Protein AF-X1UA90-F1 (afdb_monomer_lite)

InterPro domains:
  IPR007408 Protein of unknown function DUF460 [PTHR40707] (8-172)

Structure (mmCIF, N/CA/C/O backbone):
data_AF-X1UA90-F1
#
_entry.id   AF-X1UA90-F1
#
loop_
_atom_site.group_PDB
_atom_site.id
_atom_site.type_symbol
_atom_site.label_atom_id
_atom_site.label_alt_id
_atom_site.label_comp_id
_atom_site.label_asym_id
_atom_site.label_entity_id
_atom_site.label_seq_id
_atom_site.pdbx_PDB_ins_code
_atom_site.Cartn_x
_atom_site.Cartn_y
_atom_site.Cartn_z
_atom_site.occupancy
_atom_site.B_iso_or_equiv
_atom_site.auth_seq_id
_atom_site.auth_comp_id
_atom_site.auth_asym_id
_atom_site.auth_atom_id
_atom_site.pdbx_PDB_model_num
ATOM 1 N N . MET A 1 1 ? -6.584 -9.762 -10.936 1.00 50.59 1 MET A N 1
ATOM 2 C CA . MET A 1 1 ? -6.826 -10.855 -9.966 1.00 50.59 1 MET A CA 1
ATOM 3 C C . MET A 1 1 ? -7.556 -10.277 -8.760 1.00 50.59 1 MET A C 1
ATOM 5 O O . MET A 1 1 ? -7.240 -9.158 -8.390 1.00 50.59 1 MET A O 1
ATOM 9 N N . ILE A 1 2 ? -8.547 -10.970 -8.196 1.00 56.12 2 ILE A N 1
ATOM 10 C CA . ILE A 1 2 ? -9.290 -10.507 -7.007 1.00 56.12 2 ILE A CA 1
ATOM 11 C C . ILE A 1 2 ? -8.421 -10.743 -5.760 1.00 56.12 2 ILE A C 1
ATOM 13 O O . ILE A 1 2 ? -7.853 -11.826 -5.617 1.00 56.12 2 ILE A O 1
ATOM 17 N N . LEU A 1 3 ? -8.306 -9.759 -4.861 1.00 72.75 3 LEU A N 1
ATOM 18 C CA . LEU A 1 3 ? -7.589 -9.935 -3.593 1.00 72.75 3 LEU A CA 1
ATOM 19 C C . LEU A 1 3 ? -8.366 -10.859 -2.653 1.00 72.75 3 LEU A C 1
ATOM 21 O O . LEU A 1 3 ? -9.557 -10.667 -2.401 1.00 72.75 3 LEU A O 1
ATOM 25 N N . ILE A 1 4 ? -7.668 -11.820 -2.055 1.00 72.25 4 ILE A N 1
ATOM 26 C CA . ILE A 1 4 ? -8.218 -12.622 -0.962 1.00 72.25 4 ILE A CA 1
ATOM 27 C C . ILE A 1 4 ? -7.889 -11.904 0.346 1.00 72.25 4 ILE A C 1
ATOM 29 O O . ILE A 1 4 ? -6.761 -11.958 0.832 1.00 72.25 4 ILE A O 1
ATOM 33 N N . VAL A 1 5 ? -8.886 -11.223 0.904 1.00 72.56 5 VAL A N 1
ATOM 34 C CA . VAL A 1 5 ? -8.794 -10.533 2.198 1.00 72.56 5 VAL A CA 1
ATOM 35 C C . VAL A 1 5 ? -9.588 -11.326 3.227 1.00 72.56 5 VAL A C 1
ATOM 37 O O . VAL A 1 5 ? -10.769 -11.600 3.003 1.00 72.56 5 VAL A O 1
ATOM 40 N N . LYS A 1 6 ? -8.942 -11.715 4.334 1.00 76.56 6 LYS A N 1
ATOM 41 C CA . LYS A 1 6 ? -9.620 -12.356 5.472 1.00 76.56 6 LYS A CA 1
ATOM 42 C C . LYS A 1 6 ? -10.372 -11.298 6.282 1.00 76.56 6 LYS A C 1
ATOM 44 O O . LYS A 1 6 ? -9.892 -10.172 6.391 1.00 76.56 6 LYS A O 1
ATOM 49 N N . GLU A 1 7 ? -11.493 -11.662 6.8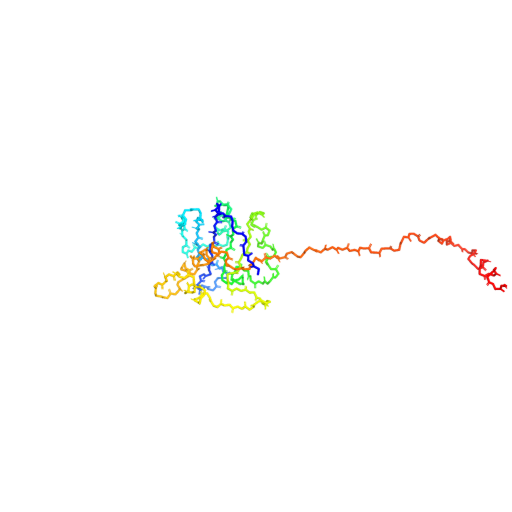93 1.00 68.25 7 GLU A N 1
ATOM 50 C CA . GLU A 1 7 ? -12.307 -10.731 7.695 1.00 68.25 7 GLU A CA 1
ATOM 51 C C . GLU A 1 7 ? -11.548 -10.162 8.907 1.00 68.25 7 GLU A C 1
ATOM 53 O O . GLU A 1 7 ? -11.744 -9.008 9.266 1.00 68.25 7 GLU A O 1
ATOM 58 N N . GLU A 1 8 ? -10.600 -10.915 9.474 1.00 74.62 8 GLU A N 1
ATOM 59 C CA . GLU A 1 8 ? -9.742 -10.478 10.588 1.00 74.62 8 GLU A CA 1
ATOM 60 C C . GLU A 1 8 ? -8.363 -9.975 10.125 1.00 74.62 8 GLU A C 1
ATOM 62 O O . GLU A 1 8 ? -7.326 -10.323 10.691 1.00 74.62 8 GLU A O 1
ATOM 67 N N . SER A 1 9 ? -8.325 -9.187 9.049 1.00 89.00 9 SER A N 1
ATOM 68 C CA . SER A 1 9 ? -7.068 -8.653 8.510 1.00 89.00 9 SER A CA 1
ATOM 69 C C . SER A 1 9 ? -6.809 -7.227 8.980 1.00 89.00 9 SER A C 1
ATOM 71 O O . SER A 1 9 ? -7.690 -6.372 8.936 1.00 89.00 9 SER A O 1
ATOM 73 N N . ILE A 1 10 ? -5.555 -6.941 9.321 1.00 97.00 10 ILE A N 1
ATOM 74 C CA . ILE A 1 10 ? -5.054 -5.567 9.403 1.00 97.00 10 ILE A CA 1
ATOM 75 C C . ILE A 1 10 ? -4.459 -5.195 8.046 1.00 97.00 10 ILE A C 1
ATOM 77 O O . ILE A 1 10 ? -3.659 -5.948 7.485 1.00 97.00 10 ILE A O 1
ATOM 81 N N . ILE A 1 11 ? -4.850 -4.040 7.519 1.00 97.38 11 ILE A N 1
ATOM 82 C CA . ILE A 1 11 ? -4.379 -3.506 6.242 1.00 97.38 11 ILE A CA 1
ATOM 83 C C . ILE A 1 11 ? -3.686 -2.178 6.503 1.00 97.38 11 ILE A C 1
ATOM 85 O O . ILE A 1 11 ? -4.208 -1.319 7.210 1.00 97.38 11 ILE A O 1
ATOM 89 N N . ILE A 1 12 ? -2.517 -1.994 5.903 1.00 97.88 12 ILE A N 1
ATOM 90 C CA . ILE A 1 12 ? -1.822 -0.714 5.908 1.00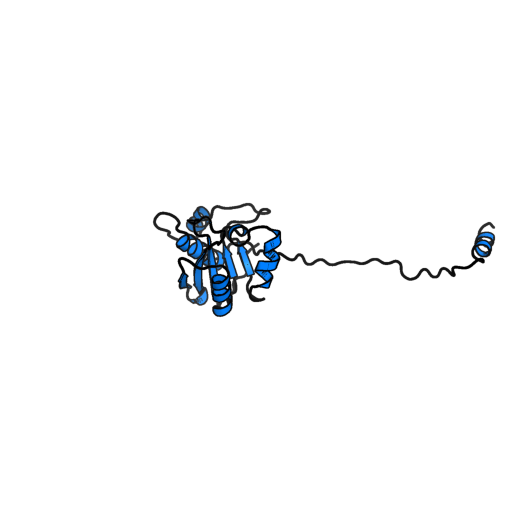 97.88 12 ILE A CA 1
ATOM 91 C C . ILE A 1 12 ? -1.933 -0.090 4.534 1.00 97.88 12 ILE A C 1
ATOM 93 O O . ILE A 1 12 ? -1.575 -0.721 3.551 1.00 97.88 12 ILE A O 1
ATOM 97 N N . GLY A 1 13 ? -2.385 1.154 4.475 1.00 97.44 13 GLY A N 1
ATOM 98 C CA . GLY A 1 13 ? -2.286 1.989 3.289 1.00 97.44 13 GLY A CA 1
ATOM 99 C C . GLY A 1 13 ? -1.127 2.968 3.414 1.00 97.44 13 GLY A C 1
ATOM 100 O O . GLY A 1 13 ? -0.869 3.488 4.505 1.00 97.44 13 GLY A O 1
ATOM 101 N N . VAL A 1 14 ? -0.427 3.210 2.311 1.00 97.12 14 VAL A N 1
ATOM 102 C CA . VAL A 1 14 ? 0.747 4.083 2.264 1.00 97.12 14 VAL A CA 1
ATOM 103 C C . VAL A 1 14 ? 0.761 4.927 0.992 1.00 97.12 14 VAL A C 1
ATOM 105 O O . VAL A 1 14 ? 0.381 4.442 -0.072 1.00 97.12 14 VAL A O 1
ATOM 108 N N . ASP A 1 15 ? 1.212 6.172 1.133 1.00 95.50 15 ASP A N 1
ATOM 109 C CA . ASP A 1 15 ? 1.432 7.132 0.045 1.00 95.50 15 ASP A CA 1
ATOM 110 C C . ASP A 1 15 ? 2.694 7.968 0.324 1.00 95.50 15 ASP A C 1
ATOM 112 O O . ASP A 1 15 ? 3.043 8.181 1.497 1.00 95.50 15 ASP A O 1
ATOM 116 N N . ILE A 1 16 ? 3.408 8.433 -0.706 1.00 91.31 16 ILE A N 1
ATOM 117 C CA . ILE A 1 16 ? 4.608 9.259 -0.511 1.00 91.31 16 ILE A CA 1
ATOM 118 C C . ILE A 1 16 ? 4.251 10.715 -0.209 1.00 91.31 16 ILE A C 1
ATOM 120 O O . ILE A 1 16 ? 3.342 11.322 -0.767 1.00 91.31 16 ILE A O 1
ATOM 124 N N . LEU A 1 17 ? 5.020 11.335 0.680 1.00 88.75 17 LEU A N 1
ATOM 125 C CA . LEU A 1 17 ? 4.937 12.771 0.879 1.00 88.75 17 LEU A CA 1
ATOM 126 C C . LEU A 1 17 ? 5.665 13.519 -0.247 1.00 88.75 17 LEU A C 1
ATOM 128 O O . LEU A 1 17 ? 6.780 13.131 -0.612 1.00 88.75 17 LEU A O 1
ATOM 132 N N . PRO A 1 18 ? 5.112 14.654 -0.720 1.00 77.75 18 PRO A N 1
ATOM 133 C CA . PRO A 1 18 ? 5.814 15.557 -1.622 1.00 77.75 18 PRO A CA 1
ATOM 134 C C . PRO A 1 18 ? 7.192 15.915 -1.057 1.00 77.75 18 PRO A C 1
ATOM 136 O O . PRO A 1 18 ? 7.317 16.316 0.104 1.00 77.75 18 PRO A O 1
ATOM 139 N N . GLN A 1 19 ? 8.239 15.758 -1.867 1.00 70.62 19 GLN A N 1
ATOM 140 C CA . GLN A 1 19 ? 9.605 16.043 -1.440 1.00 70.62 19 GLN A CA 1
ATOM 141 C C . GLN A 1 19 ? 9.772 17.548 -1.194 1.00 70.62 19 GLN A C 1
ATOM 143 O O . GLN A 1 19 ? 9.657 18.353 -2.111 1.00 70.62 19 GLN A O 1
ATOM 148 N N . THR A 1 20 ? 10.061 17.934 0.049 1.00 54.56 20 THR A N 1
ATOM 149 C CA . THR A 1 20 ? 10.340 19.331 0.431 1.00 54.56 20 THR A CA 1
ATOM 150 C C . THR A 1 20 ? 11.825 19.603 0.680 1.00 54.56 20 THR A C 1
ATOM 152 O O . THR A 1 20 ? 12.188 20.704 1.081 1.00 54.56 20 THR A O 1
ATOM 155 N N . SER A 1 21 ? 12.712 18.624 0.460 1.00 52.03 21 SER A N 1
ATOM 156 C CA . SER A 1 21 ? 14.143 18.747 0.759 1.00 52.03 21 SER A CA 1
ATOM 157 C C . SER A 1 21 ? 15.015 18.049 -0.292 1.00 52.03 21 SER A C 1
ATOM 159 O O . SER A 1 21 ? 14.662 16.953 -0.721 1.00 52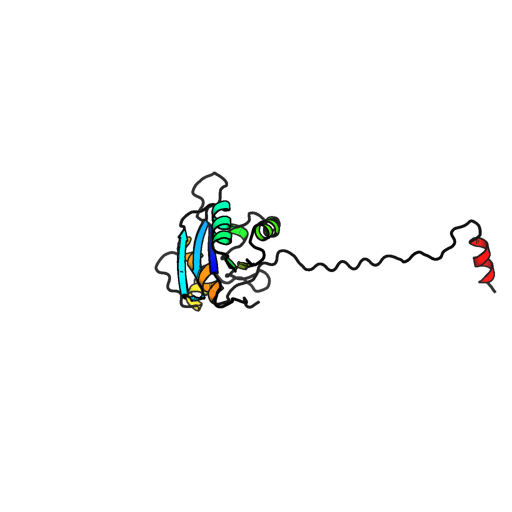.03 21 SER A O 1
ATOM 161 N N . PRO A 1 22 ? 16.192 18.610 -0.642 1.00 48.53 22 PRO A N 1
ATOM 162 C CA . PRO A 1 22 ? 17.173 17.977 -1.534 1.00 48.53 22 PRO A CA 1
ATOM 163 C C . PRO A 1 22 ? 17.794 16.684 -0.970 1.00 48.53 22 PRO A C 1
ATOM 165 O O . PRO A 1 22 ? 18.522 15.982 -1.672 1.00 48.53 22 PRO A O 1
ATOM 168 N N . SER A 1 23 ? 17.531 16.339 0.297 1.00 54.44 23 SER A N 1
ATOM 169 C CA . SER A 1 23 ? 17.956 15.057 0.859 1.00 54.44 23 SER A CA 1
ATOM 170 C C . SER A 1 23 ? 17.084 13.934 0.279 1.00 54.44 23 SER A C 1
ATOM 172 O O . SER A 1 23 ? 15.870 13.953 0.461 1.00 54.44 23 SER A O 1
ATOM 174 N N . ARG A 1 24 ? 17.704 12.927 -0.349 1.00 63.53 24 ARG A N 1
ATOM 175 C CA . ARG A 1 24 ? 17.116 11.702 -0.952 1.00 63.53 24 ARG A CA 1
ATOM 176 C C . ARG A 1 24 ? 16.236 10.818 -0.031 1.00 63.53 24 ARG A C 1
ATOM 178 O O . ARG A 1 24 ? 16.053 9.636 -0.307 1.00 63.53 24 ARG A O 1
ATOM 185 N N . LYS A 1 25 ? 15.748 11.313 1.108 1.00 73.00 25 LYS A N 1
ATOM 186 C CA . LYS A 1 25 ? 14.960 10.532 2.070 1.00 73.00 25 LYS A CA 1
ATOM 187 C C . LYS A 1 25 ? 13.466 10.694 1.799 1.00 73.00 25 LYS A C 1
ATOM 189 O O . LYS A 1 25 ? 12.895 11.742 2.093 1.00 73.00 25 LYS A O 1
ATOM 194 N N . ASN A 1 26 ? 12.845 9.621 1.315 1.00 84.38 26 ASN A N 1
ATOM 195 C CA . ASN A 1 26 ? 11.397 9.537 1.149 1.00 84.38 26 ASN A CA 1
ATOM 196 C C . ASN A 1 26 ? 10.715 9.417 2.516 1.00 84.38 26 ASN A C 1
ATOM 198 O O . ASN A 1 26 ? 11.147 8.651 3.386 1.00 84.38 26 ASN A O 1
ATOM 202 N N . TYR A 1 27 ? 9.644 10.184 2.687 1.00 91.69 27 TYR A N 1
ATOM 203 C CA . TYR A 1 27 ? 8.735 10.057 3.815 1.00 91.69 27 TYR A CA 1
ATOM 204 C C . TYR A 1 27 ? 7.359 9.676 3.298 1.00 91.69 27 TYR A C 1
ATOM 206 O O . TYR A 1 27 ? 7.002 10.031 2.181 1.00 91.69 27 TYR A O 1
ATOM 214 N N . PHE A 1 28 ? 6.594 8.992 4.133 1.00 94.50 28 PHE A N 1
ATOM 215 C CA . PHE A 1 28 ? 5.315 8.414 3.771 1.00 94.50 28 PHE A CA 1
ATOM 216 C C . PHE A 1 28 ? 4.230 8.860 4.741 1.00 94.50 28 PHE A C 1
ATOM 218 O O . PHE A 1 28 ? 4.492 9.021 5.940 1.00 94.50 28 PHE A O 1
ATOM 225 N N . ALA A 1 29 ? 3.020 9.015 4.221 1.00 96.50 29 ALA A N 1
ATOM 226 C CA . ALA A 1 29 ? 1.809 9.010 5.017 1.00 96.50 29 ALA A CA 1
ATOM 227 C C . ALA A 1 29 ? 1.310 7.566 5.144 1.00 96.50 29 ALA A C 1
ATOM 229 O O . ALA A 1 29 ? 1.383 6.791 4.191 1.00 96.50 29 ALA A O 1
ATOM 230 N N . VAL A 1 30 ? 0.845 7.183 6.331 1.00 97.88 30 VAL A N 1
ATOM 231 C CA . VAL A 1 30 ? 0.479 5.797 6.645 1.00 97.88 30 VAL A CA 1
ATOM 232 C C . VAL A 1 30 ? -0.853 5.753 7.370 1.00 97.88 30 VAL A C 1
ATOM 234 O O . VAL A 1 30 ? -1.070 6.496 8.326 1.00 97.88 30 VAL A O 1
ATOM 237 N N . CYS A 1 31 ? -1.718 4.838 6.948 1.00 97.94 31 CYS A N 1
ATOM 238 C CA . CYS A 1 31 ? -2.982 4.517 7.596 1.00 97.94 31 CYS A CA 1
ATOM 239 C C . CYS A 1 31 ? -2.999 3.033 7.959 1.00 97.94 31 CYS A C 1
ATOM 241 O O . CYS A 1 31 ? -2.754 2.192 7.100 1.00 97.94 31 CYS A O 1
ATOM 243 N N . VAL A 1 32 ? -3.321 2.704 9.209 1.00 98.00 32 VAL A N 1
ATOM 244 C CA . VAL A 1 32 ? -3.539 1.327 9.669 1.00 98.00 32 VAL A CA 1
ATOM 245 C C . VAL A 1 32 ? -5.032 1.123 9.861 1.00 98.00 32 VAL A C 1
ATOM 247 O O . VAL A 1 32 ? -5.650 1.812 10.670 1.00 98.00 32 VAL A O 1
ATOM 250 N N . TYR A 1 33 ? -5.606 0.184 9.125 1.00 97.56 33 TYR A N 1
ATOM 251 C CA . TYR A 1 33 ? -7.038 -0.061 9.059 1.00 97.56 33 TYR A CA 1
ATOM 252 C C . TYR A 1 33 ? -7.358 -1.500 9.473 1.00 97.56 33 TYR A C 1
ATOM 254 O O . TYR A 1 33 ? -6.705 -2.449 9.031 1.00 97.56 33 TYR A O 1
ATOM 262 N N . ASP A 1 34 ? -8.357 -1.647 10.336 1.00 96.69 34 ASP A N 1
ATOM 263 C CA . ASP A 1 34 ? -8.872 -2.928 10.806 1.00 96.69 34 ASP A CA 1
ATOM 264 C C . ASP A 1 34 ? -10.131 -3.286 10.018 1.00 96.69 34 ASP A C 1
ATOM 266 O O . ASP A 1 34 ? -11.150 -2.597 10.113 1.00 96.69 34 ASP A O 1
ATOM 270 N N . VAL A 1 35 ? -10.053 -4.372 9.246 1.00 95.06 35 VAL A N 1
ATOM 271 C CA . VAL A 1 35 ? -11.169 -4.854 8.424 1.00 95.06 35 VAL A CA 1
ATOM 272 C C . VAL A 1 35 ? -12.324 -5.351 9.292 1.00 95.06 35 VAL A C 1
ATOM 274 O O . VAL A 1 35 ? -13.478 -5.109 8.950 1.00 95.06 35 VAL A O 1
ATOM 277 N N . LYS A 1 36 ? -12.037 -5.987 10.435 1.00 93.00 36 LYS A N 1
ATOM 278 C CA . LYS A 1 36 ? -13.060 -6.573 11.313 1.00 93.00 36 LYS A CA 1
ATOM 279 C C . LYS A 1 36 ? -13.924 -5.497 11.956 1.00 93.00 36 LYS A C 1
ATOM 281 O O . LYS A 1 36 ? -15.126 -5.674 12.121 1.00 93.00 36 LYS A O 1
ATOM 286 N N . GLN A 1 37 ? -13.291 -4.401 12.359 1.00 93.38 37 GLN A N 1
ATOM 287 C CA . GLN A 1 37 ? -13.956 -3.292 13.042 1.00 93.38 37 GLN A CA 1
ATOM 288 C C . GLN A 1 37 ? -14.398 -2.175 12.086 1.00 93.38 37 GLN A C 1
ATOM 290 O O . GLN A 1 37 ? -14.959 -1.188 12.555 1.00 93.38 37 GLN A O 1
ATOM 295 N N . ASP A 1 38 ? -14.119 -2.317 10.785 1.00 93.00 38 ASP A N 1
ATOM 296 C CA . ASP A 1 38 ? -14.362 -1.314 9.739 1.00 93.00 38 ASP A CA 1
ATOM 297 C C . ASP A 1 38 ? -13.880 0.092 10.144 1.00 93.00 38 ASP A C 1
ATOM 299 O O . ASP A 1 38 ? -14.585 1.093 10.004 1.00 93.00 38 ASP A O 1
ATOM 303 N N . LYS A 1 39 ? -12.674 0.177 10.725 1.00 95.25 39 LYS A N 1
ATOM 304 C CA . LYS A 1 39 ? -12.171 1.438 11.283 1.00 95.25 39 LYS A CA 1
ATOM 305 C C . LYS A 1 39 ? -10.673 1.626 11.121 1.00 95.25 39 LYS A C 1
ATOM 307 O O . LYS A 1 39 ? -9.887 0.681 11.088 1.00 95.25 39 LYS A O 1
ATOM 312 N N . VAL A 1 40 ? -10.268 2.891 11.106 1.00 96.62 40 VAL A N 1
ATOM 313 C CA . VAL A 1 40 ? -8.858 3.273 11.184 1.00 96.62 40 VAL A CA 1
ATOM 314 C C . VAL A 1 40 ? -8.381 3.154 12.632 1.00 96.62 40 VAL A C 1
ATOM 316 O O . VAL A 1 40 ? -8.992 3.710 13.543 1.00 96.62 40 VAL A O 1
ATOM 319 N N . LEU A 1 41 ? -7.291 2.417 12.846 1.00 96.88 41 LEU A N 1
ATOM 320 C CA . LEU A 1 41 ? -6.654 2.250 14.154 1.00 96.88 41 LEU A CA 1
ATOM 321 C C . LEU A 1 41 ? -5.612 3.334 14.426 1.00 96.88 41 LEU A C 1
ATOM 323 O O . LEU A 1 41 ? -5.508 3.825 15.546 1.00 96.88 41 LEU A O 1
ATOM 327 N N . MET A 1 42 ? -4.801 3.664 13.418 1.00 97.00 42 MET A N 1
ATOM 328 C CA . MET A 1 42 ? -3.687 4.602 13.546 1.00 97.00 42 MET A CA 1
ATOM 329 C C . MET A 1 42 ? -3.434 5.335 12.233 1.00 97.00 42 MET A C 1
ATOM 331 O O . MET A 1 42 ? -3.565 4.766 11.150 1.00 97.00 42 MET A O 1
ATOM 335 N N . GLU A 1 43 ? -2.985 6.580 12.350 1.00 97.62 43 GLU A N 1
ATOM 336 C CA . GLU A 1 43 ? -2.633 7.442 11.228 1.00 97.62 43 GLU A CA 1
ATOM 337 C C . GLU A 1 43 ? -1.303 8.131 11.511 1.00 97.62 43 GLU A C 1
ATOM 339 O O . GLU A 1 43 ? -1.062 8.626 12.612 1.00 97.62 43 GLU A O 1
ATOM 344 N N . PHE A 1 44 ? -0.438 8.188 10.505 1.00 97.06 44 PHE A N 1
ATOM 345 C CA . PHE A 1 44 ? 0.838 8.875 10.598 1.00 97.06 44 PHE A CA 1
ATOM 346 C C . PHE A 1 44 ? 1.016 9.773 9.384 1.00 97.06 44 PHE A C 1
ATOM 348 O O . PHE A 1 44 ? 1.072 9.299 8.254 1.00 97.06 44 PHE A O 1
ATOM 355 N N . ASN A 1 45 ? 1.157 11.077 9.620 1.00 94.25 45 ASN A N 1
ATOM 356 C CA . ASN A 1 45 ? 1.358 12.041 8.539 1.00 94.25 45 ASN A CA 1
ATOM 357 C C . ASN A 1 45 ? 2.730 11.919 7.878 1.00 94.25 45 ASN A C 1
ATOM 359 O O . ASN A 1 45 ? 2.856 12.237 6.705 1.00 94.25 45 ASN A O 1
ATOM 363 N N . ARG A 1 46 ? 3.764 11.518 8.629 1.00 94.69 46 ARG A N 1
ATOM 364 C CA . ARG A 1 46 ? 5.151 11.513 8.155 1.00 94.69 46 ARG A CA 1
ATOM 365 C C . ARG A 1 46 ? 5.969 10.439 8.853 1.00 94.69 46 ARG A C 1
ATOM 367 O O . ARG A 1 46 ? 6.340 10.597 10.014 1.00 94.69 46 ARG A O 1
ATOM 374 N N . VAL A 1 47 ? 6.317 9.382 8.130 1.00 94.62 47 VAL A N 1
ATOM 375 C CA . VAL A 1 47 ? 7.225 8.329 8.605 1.00 94.62 47 VAL A CA 1
ATOM 376 C C . VAL A 1 47 ? 8.272 7.993 7.556 1.00 94.62 47 VAL A C 1
ATOM 378 O O . VAL A 1 47 ? 8.048 8.158 6.366 1.00 94.62 47 VAL A O 1
ATOM 381 N N . ASN A 1 48 ? 9.441 7.533 7.992 1.00 92.94 48 ASN A N 1
ATOM 382 C CA . ASN A 1 48 ? 10.448 6.988 7.083 1.00 92.94 48 ASN A CA 1
ATOM 383 C C . ASN A 1 48 ? 10.181 5.494 6.808 1.00 92.94 48 ASN A C 1
ATOM 385 O O . ASN A 1 48 ? 9.360 4.864 7.480 1.00 92.94 48 ASN A O 1
ATOM 389 N N . ILE A 1 49 ? 10.924 4.908 5.866 1.00 90.94 49 ILE A N 1
ATOM 390 C CA . ILE A 1 49 ? 10.782 3.490 5.495 1.00 90.94 49 ILE A CA 1
ATOM 391 C C . ILE A 1 49 ? 10.989 2.524 6.675 1.00 90.94 49 ILE A C 1
ATOM 393 O O . ILE A 1 49 ? 10.288 1.524 6.787 1.00 90.94 49 ILE A O 1
ATOM 397 N N . HIS A 1 50 ? 11.912 2.820 7.597 1.00 93.00 50 HIS A N 1
ATOM 398 C CA . HIS A 1 50 ? 12.165 1.961 8.760 1.00 93.00 50 HIS A CA 1
ATOM 399 C C . HIS A 1 50 ? 10.969 1.935 9.712 1.00 93.00 50 HIS A C 1
ATOM 401 O O . HIS A 1 50 ? 10.578 0.873 10.192 1.00 93.00 50 HIS A O 1
ATOM 407 N N . LYS A 1 51 ? 10.365 3.099 9.964 1.00 95.31 51 LYS A N 1
ATOM 408 C CA . LYS A 1 51 ? 9.182 3.216 10.811 1.00 95.31 51 LYS A CA 1
ATOM 409 C C . LYS A 1 51 ? 7.955 2.611 10.136 1.00 95.31 51 LYS A C 1
ATOM 411 O O . LYS A 1 51 ? 7.195 1.956 10.838 1.00 95.31 51 LYS A O 1
ATOM 416 N N . LEU A 1 52 ? 7.798 2.764 8.816 1.00 95.69 52 LEU A N 1
ATOM 417 C CA . LEU A 1 52 ? 6.757 2.074 8.045 1.00 95.69 52 LEU A CA 1
ATOM 418 C C . LEU A 1 52 ? 6.840 0.560 8.266 1.00 95.69 52 LEU A C 1
ATOM 420 O O . LEU A 1 52 ? 5.874 -0.035 8.724 1.00 95.69 52 LEU A O 1
ATOM 424 N N . LEU A 1 53 ? 8.011 -0.041 8.040 1.00 95.12 53 LEU A N 1
ATOM 425 C CA . LEU A 1 53 ? 8.211 -1.479 8.245 1.00 95.12 53 LEU A CA 1
ATOM 426 C C . LEU A 1 53 ? 7.970 -1.899 9.699 1.00 95.12 53 LEU A C 1
ATOM 428 O O . LEU A 1 53 ? 7.350 -2.927 9.944 1.00 95.12 53 LEU A O 1
ATOM 432 N N . GLY A 1 54 ? 8.392 -1.081 10.666 1.00 96.44 54 GLY A N 1
ATOM 433 C CA . GLY A 1 54 ? 8.088 -1.312 12.077 1.00 96.44 54 GLY A CA 1
ATOM 434 C C . GLY A 1 54 ? 6.583 -1.320 12.367 1.00 96.44 54 GLY A C 1
ATOM 435 O O . GLY A 1 54 ? 6.110 -2.208 13.064 1.00 96.44 54 GLY A O 1
ATOM 436 N N . ILE A 1 55 ? 5.816 -0.379 11.803 1.00 96.75 55 ILE A N 1
ATOM 437 C CA . ILE A 1 55 ? 4.350 -0.347 11.937 1.00 96.75 55 ILE A CA 1
ATOM 438 C C . ILE A 1 55 ? 3.736 -1.597 11.297 1.00 96.75 55 ILE A C 1
ATOM 440 O O . ILE A 1 55 ? 2.885 -2.236 11.917 1.00 96.75 55 ILE A O 1
ATOM 444 N N . THR A 1 56 ? 4.195 -1.982 10.105 1.00 95.94 56 THR A N 1
ATOM 445 C CA . THR A 1 56 ? 3.754 -3.197 9.406 1.00 95.94 56 THR A CA 1
ATOM 446 C C . THR A 1 56 ? 3.960 -4.452 10.239 1.00 95.94 56 THR A C 1
ATOM 448 O O . THR A 1 56 ? 3.030 -5.243 10.402 1.00 95.94 56 THR A O 1
ATOM 451 N N . THR A 1 57 ? 5.138 -4.598 10.843 1.00 95.31 57 THR A N 1
ATOM 452 C CA . THR A 1 57 ? 5.460 -5.745 11.692 1.00 95.31 57 THR A CA 1
ATOM 453 C C . THR A 1 57 ? 4.677 -5.727 13.004 1.00 95.31 57 THR A C 1
ATOM 455 O O . THR A 1 57 ? 4.050 -6.725 13.355 1.00 95.31 57 THR A O 1
ATOM 458 N N . SER A 1 58 ? 4.660 -4.599 13.722 1.00 95.50 58 SER A N 1
ATOM 459 C CA . SER A 1 58 ? 3.995 -4.491 15.029 1.00 95.50 58 SER A CA 1
ATOM 460 C C . SER A 1 58 ? 2.483 -4.674 14.944 1.00 95.50 58 SER A C 1
ATOM 462 O O . SER A 1 58 ? 1.881 -5.239 15.852 1.00 95.50 58 SER A O 1
ATOM 464 N N . SER A 1 59 ? 1.868 -4.218 13.852 1.00 94.31 59 SER A N 1
ATOM 465 C CA . SER A 1 59 ? 0.436 -4.403 13.606 1.00 94.31 59 SER A CA 1
ATOM 466 C C . SER A 1 59 ? 0.097 -5.757 12.977 1.00 94.31 59 SER A C 1
ATOM 468 O O . SER A 1 59 ? -1.078 -6.043 12.789 1.00 94.31 59 SER A O 1
ATOM 470 N N . LYS A 1 60 ? 1.090 -6.600 12.650 1.00 94.00 60 LYS A N 1
ATOM 471 C CA . LYS A 1 60 ? 0.896 -7.876 11.935 1.00 94.00 60 LYS A CA 1
ATOM 472 C C . LYS A 1 60 ? 0.015 -7.713 10.689 1.00 94.00 60 LYS A C 1
ATOM 474 O O . LYS A 1 60 ? -0.905 -8.500 10.447 1.00 94.00 60 LYS A O 1
ATOM 479 N N . ALA A 1 61 ? 0.269 -6.658 9.917 1.00 95.06 61 ALA A N 1
ATOM 480 C CA . ALA A 1 61 ? -0.550 -6.340 8.758 1.00 95.06 61 ALA A CA 1
ATOM 481 C C . ALA A 1 61 ? -0.501 -7.473 7.725 1.00 95.06 61 ALA A C 1
ATOM 483 O O . ALA A 1 61 ? 0.562 -7.994 7.396 1.00 95.06 61 ALA A O 1
ATOM 484 N N . HIS A 1 62 ? -1.657 -7.843 7.191 1.00 95.19 62 HIS A N 1
ATOM 485 C CA . HIS A 1 62 ? -1.770 -8.844 6.135 1.00 95.19 62 HIS A CA 1
ATOM 486 C C . HIS A 1 62 ? -1.507 -8.237 4.763 1.00 95.19 62 HIS A C 1
ATOM 488 O O . HIS A 1 62 ? -0.986 -8.919 3.889 1.00 95.19 62 HIS A O 1
ATOM 494 N N . LEU A 1 63 ? -1.844 -6.960 4.575 1.00 95.75 63 LEU A N 1
ATOM 495 C CA . LEU A 1 63 ? -1.640 -6.249 3.318 1.00 95.75 63 LEU A CA 1
ATOM 496 C C . LEU A 1 63 ? -0.934 -4.917 3.571 1.00 95.75 63 LEU A C 1
ATOM 498 O O . LEU A 1 63 ? -1.286 -4.191 4.503 1.00 95.75 63 LEU A O 1
ATOM 502 N N . LEU A 1 64 ? 0.017 -4.589 2.701 1.00 96.69 64 LEU A N 1
ATOM 503 C CA . LEU A 1 64 ? 0.579 -3.254 2.536 1.00 96.69 64 LEU A CA 1
ATOM 504 C C . LEU A 1 64 ? 0.134 -2.729 1.166 1.00 96.69 64 LEU A C 1
ATOM 506 O O . LEU A 1 64 ? 0.578 -3.232 0.139 1.00 96.69 64 LEU A O 1
ATOM 510 N N . ALA A 1 65 ? -0.778 -1.764 1.158 1.00 96.88 65 ALA A N 1
ATOM 511 C CA . ALA A 1 65 ? -1.465 -1.249 -0.016 1.00 96.88 65 ALA A CA 1
ATOM 512 C C . ALA A 1 65 ? -0.960 0.145 -0.401 1.00 96.88 65 ALA A C 1
ATOM 514 O O . ALA A 1 65 ? -0.877 1.042 0.435 1.00 96.88 65 ALA A O 1
ATOM 515 N N . THR A 1 66 ? -0.687 0.336 -1.685 1.00 96.06 66 THR A N 1
ATOM 516 C CA . THR A 1 66 ? -0.271 1.611 -2.280 1.00 96.06 66 THR A CA 1
ATOM 517 C C . THR A 1 66 ? -0.981 1.812 -3.615 1.00 96.06 66 THR A C 1
ATOM 519 O O . THR A 1 66 ? -1.479 0.860 -4.220 1.00 96.06 66 THR A O 1
ATOM 522 N N . ASP A 1 67 ? -1.068 3.047 -4.082 1.00 94.38 67 ASP A N 1
ATOM 523 C CA . ASP A 1 67 ? -1.538 3.385 -5.419 1.00 94.38 67 ASP A CA 1
ATOM 524 C C . ASP A 1 67 ? -0.425 3.292 -6.467 1.00 94.38 67 ASP A C 1
ATOM 526 O O . ASP A 1 67 ? -0.723 2.999 -7.625 1.00 94.38 67 ASP A O 1
ATOM 530 N N . ASN A 1 68 ? 0.838 3.452 -6.067 1.00 92.12 68 ASN A N 1
ATOM 531 C CA . ASN A 1 68 ? 1.994 3.331 -6.942 1.00 92.12 68 ASN A CA 1
ATOM 532 C C . ASN A 1 68 ? 3.191 2.681 -6.231 1.00 92.12 68 ASN A C 1
ATOM 534 O O . ASN A 1 68 ? 3.856 3.274 -5.383 1.00 92.12 68 ASN A O 1
ATOM 538 N N . ILE A 1 69 ? 3.543 1.463 -6.651 1.00 90.81 69 ILE A N 1
ATOM 539 C CA . ILE A 1 69 ? 4.674 0.726 -6.075 1.00 90.81 69 ILE A CA 1
ATOM 540 C C . ILE A 1 69 ? 6.015 1.462 -6.200 1.00 90.81 69 ILE A C 1
ATOM 542 O O . ILE A 1 69 ? 6.863 1.358 -5.312 1.00 90.81 69 ILE A O 1
ATOM 546 N N . TYR A 1 70 ? 6.205 2.241 -7.265 1.00 87.75 70 TYR A N 1
ATOM 547 C CA . TYR A 1 70 ? 7.454 2.962 -7.527 1.00 87.75 70 TYR A CA 1
ATOM 548 C C . TYR A 1 70 ? 7.668 4.168 -6.607 1.00 87.75 70 TYR A C 1
ATOM 550 O O . TYR A 1 70 ? 8.691 4.844 -6.680 1.00 87.75 70 TYR A O 1
ATOM 558 N N . GLU A 1 71 ? 6.726 4.438 -5.709 1.00 85.75 71 GLU A N 1
ATOM 559 C CA . GLU A 1 71 ? 6.922 5.398 -4.630 1.00 85.75 71 GLU A CA 1
ATOM 560 C C . GLU A 1 71 ? 7.583 4.765 -3.401 1.00 85.75 71 GLU A C 1
ATOM 562 O O . GLU A 1 71 ? 8.337 5.421 -2.674 1.00 85.75 71 GLU A O 1
ATOM 567 N N . LEU A 1 72 ? 7.354 3.465 -3.195 1.00 85.88 72 LEU A N 1
ATOM 568 C CA . LEU A 1 72 ? 7.979 2.681 -2.129 1.00 85.88 72 LEU A CA 1
ATOM 569 C C . LEU A 1 72 ? 9.378 2.195 -2.507 1.00 85.88 72 LEU A C 1
ATOM 571 O O . LEU A 1 72 ? 10.227 2.027 -1.628 1.00 85.88 72 LEU A O 1
ATOM 575 N N . VAL A 1 73 ? 9.620 1.966 -3.797 1.00 86.25 73 VAL A N 1
ATOM 576 C CA . VAL A 1 73 ? 10.902 1.492 -4.325 1.00 86.25 73 VAL A CA 1
ATOM 577 C C . VAL A 1 73 ? 11.428 2.415 -5.414 1.00 86.25 73 VAL A C 1
ATOM 579 O O . VAL A 1 73 ? 10.681 2.864 -6.270 1.00 86.25 73 VAL A O 1
ATOM 582 N N . LEU A 1 74 ? 12.739 2.665 -5.428 1.00 79.31 74 LEU A N 1
ATOM 583 C CA . LEU A 1 74 ? 13.350 3.550 -6.429 1.00 79.31 74 LEU A CA 1
ATOM 584 C C . LEU A 1 74 ? 13.524 2.871 -7.795 1.00 79.31 74 LEU A C 1
ATOM 586 O O . LEU A 1 74 ? 13.685 3.548 -8.807 1.00 79.31 74 LEU A O 1
ATOM 590 N N . SER A 1 75 ? 13.537 1.538 -7.828 1.00 83.75 75 SER A N 1
ATOM 591 C CA . SER A 1 75 ? 13.680 0.747 -9.049 1.00 83.75 75 SER A CA 1
ATOM 592 C C . SER A 1 75 ? 12.901 -0.569 -8.949 1.00 83.75 75 SER A C 1
ATOM 594 O O . SER A 1 75 ? 12.744 -1.101 -7.846 1.00 83.75 75 SER A O 1
ATOM 596 N N . PRO A 1 76 ? 12.471 -1.162 -10.080 1.00 84.56 76 PRO A N 1
ATOM 597 C CA . PRO A 1 76 ? 11.802 -2.468 -10.082 1.00 84.56 76 PRO A CA 1
ATOM 598 C C . PRO A 1 76 ? 12.625 -3.568 -9.392 1.00 84.56 76 PRO A C 1
ATOM 600 O O . PRO A 1 76 ? 12.086 -4.404 -8.674 1.00 84.56 76 PRO A O 1
ATOM 603 N N . SER A 1 77 ? 13.954 -3.517 -9.528 1.00 86.56 77 SER A N 1
ATOM 604 C CA . SER A 1 77 ? 14.887 -4.454 -8.888 1.00 86.56 77 SER A CA 1
ATOM 605 C C . SER A 1 77 ? 14.896 -4.397 -7.356 1.00 86.56 77 SER A C 1
ATOM 607 O O . SER A 1 77 ? 15.414 -5.314 -6.727 1.00 86.56 77 SER A O 1
ATOM 609 N N . GLN A 1 78 ? 14.333 -3.352 -6.739 1.00 89.00 78 GLN A N 1
ATOM 610 C CA . GLN A 1 78 ? 14.226 -3.222 -5.282 1.00 89.00 78 GLN A CA 1
ATOM 611 C C . GLN A 1 78 ? 12.950 -3.852 -4.708 1.00 89.00 78 GLN A C 1
ATOM 613 O O . GLN A 1 78 ? 12.876 -4.044 -3.494 1.00 89.00 78 GLN A O 1
ATOM 618 N N . ILE A 1 79 ? 11.968 -4.211 -5.546 1.00 90.19 79 ILE A N 1
ATOM 619 C CA . ILE A 1 79 ? 10.712 -4.832 -5.095 1.00 90.19 79 ILE A CA 1
ATOM 620 C C . ILE A 1 79 ? 10.974 -6.137 -4.322 1.00 90.19 79 ILE A C 1
ATOM 622 O O . ILE A 1 79 ? 10.474 -6.240 -3.199 1.00 90.19 79 ILE A O 1
ATOM 626 N N . PRO A 1 80 ? 11.806 -7.088 -4.809 1.00 90.06 80 PRO A N 1
ATOM 627 C CA . PRO A 1 80 ? 12.104 -8.304 -4.050 1.00 90.06 80 PRO A CA 1
ATOM 628 C C . PRO A 1 80 ? 12.693 -8.003 -2.664 1.00 90.06 80 PRO A C 1
ATOM 630 O O . PRO A 1 80 ? 12.289 -8.606 -1.674 1.00 90.06 80 PRO A O 1
ATOM 633 N N . PHE A 1 81 ? 13.597 -7.021 -2.566 1.00 89.38 81 PHE A N 1
ATOM 634 C CA . PHE A 1 81 ? 14.223 -6.620 -1.301 1.00 89.38 81 PHE A CA 1
ATOM 635 C C . PHE A 1 81 ? 13.250 -5.951 -0.326 1.00 89.38 81 PHE A C 1
ATOM 637 O O . PHE A 1 81 ? 13.419 -6.061 0.886 1.00 89.38 81 PHE A O 1
ATOM 644 N N . LEU A 1 82 ? 12.247 -5.225 -0.824 1.00 89.88 82 LEU A N 1
ATOM 645 C CA . LEU A 1 82 ? 11.185 -4.701 0.029 1.00 89.88 82 LEU A CA 1
ATOM 646 C C . LEU A 1 82 ? 10.339 -5.853 0.577 1.00 89.88 82 LEU A C 1
ATOM 648 O O . LEU A 1 82 ? 10.112 -5.911 1.784 1.00 89.88 82 LEU A O 1
ATOM 652 N N . CYS A 1 83 ? 9.930 -6.786 -0.284 1.00 90.12 83 CYS A N 1
ATOM 653 C CA . CYS A 1 83 ? 9.111 -7.931 0.102 1.00 90.12 83 CYS A CA 1
ATOM 654 C C . CYS A 1 83 ? 9.801 -8.836 1.134 1.00 90.12 83 CYS A C 1
ATOM 656 O O . CYS A 1 83 ? 9.147 -9.256 2.083 1.00 90.12 83 CYS A O 1
ATOM 658 N N . THR A 1 84 ? 11.115 -9.068 1.037 1.00 89.94 84 THR A N 1
ATOM 659 C CA . THR A 1 84 ? 11.858 -9.874 2.031 1.00 89.94 84 THR A CA 1
ATOM 660 C C . THR A 1 84 ? 11.974 -9.219 3.409 1.00 89.94 84 THR A C 1
ATOM 662 O O . THR A 1 84 ? 12.288 -9.898 4.384 1.00 89.94 84 THR A O 1
ATOM 665 N N . ARG A 1 85 ? 11.723 -7.909 3.521 1.00 91.56 85 ARG A N 1
ATOM 666 C CA . ARG A 1 85 ? 11.723 -7.173 4.798 1.00 91.56 85 ARG A CA 1
ATOM 667 C C . ARG A 1 85 ? 10.354 -7.134 5.475 1.00 91.56 85 ARG A C 1
ATOM 669 O O . ARG A 1 85 ? 10.264 -6.663 6.609 1.00 91.56 85 ARG A O 1
ATOM 676 N N . LEU A 1 86 ? 9.301 -7.554 4.778 1.00 91.88 86 LEU A N 1
ATOM 677 C CA . LEU A 1 86 ? 7.957 -7.669 5.332 1.00 91.88 86 LEU A CA 1
ATOM 678 C C . LEU A 1 86 ? 7.812 -8.987 6.104 1.00 91.88 86 LEU A C 1
ATOM 680 O O . LEU A 1 86 ? 8.638 -9.892 5.986 1.00 91.88 86 LEU A O 1
ATOM 684 N N . LEU A 1 87 ? 6.752 -9.109 6.908 1.00 88.94 87 LEU A N 1
ATOM 685 C CA . LEU A 1 87 ? 6.405 -10.410 7.478 1.00 88.94 87 LEU A CA 1
ATOM 686 C C . LEU A 1 87 ? 6.058 -11.383 6.336 1.00 88.94 87 LEU A C 1
ATOM 688 O O . LEU A 1 87 ? 5.426 -10.954 5.371 1.00 88.94 87 LEU A O 1
ATOM 692 N N . PRO A 1 88 ? 6.340 -12.694 6.468 1.00 86.81 88 PRO A N 1
ATOM 693 C CA . PRO A 1 88 ? 5.994 -13.685 5.441 1.00 86.81 88 PRO A CA 1
ATOM 694 C C . PRO A 1 88 ? 4.506 -13.709 5.062 1.00 86.81 88 PRO A C 1
ATOM 696 O O . PRO A 1 88 ? 4.140 -14.107 3.962 1.00 86.81 88 PRO A O 1
ATOM 699 N N . VAL A 1 89 ? 3.638 -13.288 5.986 1.00 88.06 89 VAL A N 1
ATOM 700 C CA . VAL A 1 89 ? 2.185 -13.208 5.781 1.00 88.06 89 VAL A CA 1
ATOM 701 C C . VAL A 1 89 ? 1.734 -11.910 5.108 1.00 88.06 89 VAL A C 1
ATOM 703 O O . VAL A 1 89 ? 0.610 -11.852 4.611 1.00 88.06 89 VAL A O 1
ATOM 706 N N . THR A 1 90 ? 2.565 -10.863 5.111 1.00 92.88 90 THR A N 1
ATOM 707 C CA . THR A 1 90 ? 2.208 -9.553 4.564 1.00 92.88 90 THR A CA 1
ATOM 708 C C . THR A 1 90 ? 2.403 -9.549 3.055 1.00 92.88 90 THR A C 1
ATOM 710 O O . THR A 1 90 ? 3.520 -9.691 2.563 1.00 92.88 90 THR A O 1
ATOM 713 N N . LYS A 1 91 ? 1.327 -9.300 2.311 1.00 92.31 91 LYS A N 1
ATOM 714 C CA . LYS A 1 91 ? 1.377 -9.128 0.858 1.00 92.31 91 LYS A CA 1
ATOM 715 C C . LYS A 1 91 ? 1.431 -7.655 0.476 1.00 92.31 91 LYS A C 1
ATOM 717 O O . LYS A 1 91 ? 0.729 -6.826 1.053 1.00 92.31 91 LYS A O 1
ATOM 722 N N . LEU A 1 92 ? 2.244 -7.339 -0.524 1.00 94.00 92 LEU A N 1
ATOM 723 C CA . LEU A 1 92 ? 2.312 -6.008 -1.116 1.00 94.00 92 LEU A CA 1
ATOM 724 C C . LEU A 1 92 ? 1.245 -5.889 -2.209 1.00 94.00 92 LEU A C 1
ATOM 726 O O . LEU A 1 92 ? 1.101 -6.796 -3.027 1.00 94.00 92 LEU A O 1
ATOM 730 N N . VAL A 1 93 ? 0.473 -4.805 -2.202 1.00 95.00 93 VAL A N 1
ATOM 731 C CA . VAL A 1 93 ? -0.707 -4.633 -3.058 1.00 95.00 93 VAL A CA 1
ATOM 732 C C . VAL A 1 93 ? -0.689 -3.267 -3.729 1.00 95.00 93 VAL A C 1
ATOM 734 O O . VAL A 1 93 ? -0.518 -2.248 -3.063 1.00 95.00 93 VAL A O 1
ATOM 737 N N . GLN A 1 94 ? -0.951 -3.243 -5.035 1.00 94.75 94 GLN A N 1
ATOM 738 C CA . GLN A 1 94 ? -1.210 -2.019 -5.786 1.00 94.75 94 GLN A CA 1
ATOM 739 C C . GLN A 1 94 ? -2.698 -1.885 -6.115 1.00 94.75 94 GLN A C 1
ATOM 741 O O . GLN A 1 94 ? -3.256 -2.725 -6.821 1.00 94.75 94 GLN A O 1
ATOM 746 N N . VAL A 1 95 ? -3.356 -0.831 -5.628 1.00 95.19 95 VAL A N 1
ATOM 747 C CA . VAL A 1 95 ? -4.818 -0.677 -5.770 1.00 95.19 95 VAL A CA 1
ATOM 748 C C . VAL A 1 95 ? -5.247 -0.138 -7.135 1.00 95.19 95 VAL A C 1
ATOM 750 O O . VAL A 1 95 ? -6.356 -0.418 -7.579 1.00 95.19 95 VAL A O 1
ATOM 753 N N . THR A 1 96 ? -4.380 0.608 -7.822 1.00 93.88 96 THR A N 1
ATOM 754 C CA . THR A 1 96 ? -4.724 1.324 -9.063 1.00 93.88 96 THR A CA 1
ATOM 755 C C . THR A 1 96 ? -4.729 0.457 -10.309 1.00 93.88 96 THR A C 1
ATOM 757 O O . THR A 1 96 ? -5.276 0.873 -11.323 1.00 93.88 96 THR A O 1
ATOM 760 N N . GLY A 1 97 ? -4.144 -0.737 -10.293 1.00 89.19 97 GLY A N 1
ATOM 761 C CA . GLY A 1 97 ? -4.030 -1.527 -11.513 1.00 89.19 97 GLY A CA 1
ATOM 762 C C . GLY A 1 97 ? -2.725 -2.284 -11.632 1.00 89.19 97 GLY A C 1
ATOM 763 O O . GLY A 1 97 ? -1.949 -2.392 -10.683 1.00 89.19 97 GLY A O 1
ATOM 764 N N . SER A 1 98 ? -2.484 -2.788 -12.836 1.00 86.62 98 SER A N 1
ATOM 765 C CA . SER A 1 98 ? -1.216 -3.397 -13.231 1.00 86.62 98 SER A CA 1
ATOM 766 C C . SER A 1 98 ? -0.965 -3.150 -14.722 1.00 86.62 98 SER A C 1
ATOM 768 O O . SER A 1 98 ? -1.923 -2.914 -15.459 1.00 86.62 98 SER A O 1
ATOM 770 N N . PRO A 1 99 ? 0.285 -3.262 -15.206 1.00 82.69 99 PRO A N 1
ATOM 771 C CA . PRO A 1 99 ? 0.585 -3.120 -16.631 1.00 82.69 99 PRO A CA 1
ATOM 772 C C . PRO A 1 99 ? -0.220 -4.065 -17.538 1.00 82.69 99 PRO A C 1
ATOM 774 O O . PRO A 1 99 ? -0.578 -3.686 -18.646 1.00 82.69 99 PRO A O 1
ATOM 777 N N . ILE A 1 100 ? -0.546 -5.269 -17.053 1.00 83.31 100 ILE A N 1
ATOM 778 C CA . ILE A 1 100 ? -1.285 -6.298 -17.804 1.00 83.31 100 ILE A CA 1
ATOM 779 C C . ILE A 1 100 ? -2.778 -5.956 -17.921 1.00 83.31 100 ILE A C 1
ATOM 781 O O . ILE A 1 100 ? -3.389 -6.189 -18.959 1.00 83.31 100 ILE A O 1
ATOM 785 N N . HIS A 1 101 ? -3.376 -5.411 -16.858 1.00 83.19 101 HIS A N 1
ATOM 786 C CA . HIS A 1 101 ? -4.823 -5.165 -16.779 1.00 83.19 101 HIS A CA 1
ATOM 787 C C . HIS A 1 101 ? -5.218 -3.691 -16.956 1.00 83.19 101 HIS A C 1
ATOM 789 O O . HIS A 1 101 ? -6.403 -3.361 -16.930 1.00 83.19 101 HIS A O 1
ATOM 795 N N . GLY A 1 102 ? -4.235 -2.809 -17.133 1.00 89.19 102 GLY A N 1
ATOM 796 C CA . GLY A 1 102 ? -4.418 -1.367 -17.189 1.00 89.19 102 GLY A CA 1
ATOM 797 C C . GLY A 1 102 ? -4.451 -0.706 -15.810 1.00 89.19 102 GLY A C 1
ATOM 798 O O . GLY A 1 102 ? -4.619 -1.348 -14.768 1.00 89.19 102 GLY A O 1
ATOM 799 N N . PHE A 1 103 ? -4.281 0.616 -15.825 1.00 91.88 103 PHE A N 1
ATOM 800 C CA . PHE A 1 103 ? -4.313 1.468 -14.641 1.00 91.88 103 PHE A CA 1
ATOM 801 C C . PHE A 1 103 ? -5.602 2.288 -14.598 1.00 91.88 103 PHE A C 1
ATOM 803 O O . PHE A 1 103 ? -6.027 2.877 -15.591 1.00 91.88 103 PHE A O 1
ATOM 810 N N . THR A 1 104 ? -6.202 2.354 -13.416 1.00 93.12 104 THR A N 1
ATOM 811 C CA . THR A 1 104 ? -7.346 3.193 -13.079 1.00 93.12 104 THR A CA 1
ATOM 812 C C . THR A 1 104 ? -6.904 4.221 -12.038 1.00 93.12 104 THR A C 1
ATOM 814 O O . THR A 1 104 ? -6.359 3.837 -11.002 1.00 93.12 104 THR A O 1
ATOM 817 N N . PRO A 1 105 ? -7.144 5.526 -12.263 1.00 92.69 105 PRO A N 1
ATOM 818 C CA . PRO A 1 105 ? -6.781 6.558 -11.299 1.00 92.69 105 PRO A CA 1
ATOM 819 C C . PRO A 1 105 ? -7.407 6.311 -9.924 1.00 92.69 105 PRO A C 1
ATOM 821 O O . PRO A 1 105 ? -8.595 5.988 -9.830 1.00 92.69 105 PRO A O 1
ATOM 824 N N . LEU A 1 106 ? -6.637 6.549 -8.857 1.00 93.56 106 LEU A N 1
ATOM 825 C CA . LEU A 1 106 ? -7.092 6.365 -7.476 1.00 93.56 106 LEU A CA 1
ATOM 826 C C . LEU A 1 106 ? -8.386 7.147 -7.188 1.00 93.56 106 LEU A C 1
ATOM 828 O O . LEU A 1 106 ? -9.316 6.617 -6.589 1.00 93.56 106 LEU A O 1
ATOM 832 N N . SER A 1 107 ? -8.497 8.378 -7.698 1.00 92.25 107 SER A N 1
ATOM 833 C CA . SER A 1 107 ? -9.693 9.223 -7.562 1.00 92.25 107 SER A CA 1
ATOM 834 C C . SER A 1 107 ? -10.960 8.596 -8.150 1.00 92.25 107 SER A C 1
ATOM 836 O O . SER A 1 107 ? -12.044 8.749 -7.584 1.00 92.25 107 SER A O 1
ATOM 838 N N . LYS A 1 108 ? -10.838 7.869 -9.268 1.00 92.50 108 LYS A N 1
ATOM 839 C CA . LYS A 1 108 ? -11.952 7.133 -9.868 1.00 92.50 108 LYS A CA 1
ATOM 840 C C . LYS A 1 108 ? -12.327 5.936 -8.995 1.00 92.50 108 LYS A C 1
ATOM 842 O O . LYS A 1 108 ? -13.499 5.790 -8.675 1.00 92.50 108 LYS A O 1
ATOM 847 N N . LEU A 1 109 ? -11.346 5.161 -8.527 1.00 93.81 109 LEU A N 1
ATOM 848 C CA . LEU A 1 109 ? -11.591 4.020 -7.637 1.00 93.81 109 LEU A CA 1
ATOM 849 C C . LEU A 1 109 ? -12.281 4.429 -6.330 1.00 93.81 109 LEU A C 1
ATOM 851 O O . LEU A 1 109 ? -13.230 3.771 -5.918 1.00 93.81 109 LEU A O 1
ATOM 855 N N . ILE A 1 110 ? -11.847 5.530 -5.712 1.00 92.88 110 ILE A N 1
ATOM 856 C CA . ILE A 1 110 ? -12.465 6.113 -4.510 1.00 92.88 110 ILE A CA 1
ATOM 857 C C . ILE A 1 110 ? -13.953 6.391 -4.745 1.00 92.88 110 ILE A C 1
ATOM 859 O O . ILE A 1 110 ? -14.796 5.979 -3.946 1.00 92.88 110 ILE A O 1
ATOM 863 N N . ARG A 1 111 ? -14.270 7.079 -5.850 1.00 91.25 111 ARG A N 1
ATOM 864 C CA . ARG A 1 111 ? -15.643 7.445 -6.210 1.00 91.25 111 ARG A CA 1
ATOM 865 C C . ARG A 1 111 ? -16.498 6.211 -6.478 1.00 91.25 111 ARG A C 1
ATOM 867 O O . ARG A 1 111 ? -17.604 6.125 -5.953 1.00 91.25 111 ARG A O 1
ATOM 874 N N . ASP A 1 112 ? -15.973 5.267 -7.251 1.00 92.25 112 ASP A N 1
ATOM 875 C CA . ASP A 1 112 ? -16.695 4.061 -7.660 1.00 92.25 112 ASP A CA 1
ATOM 876 C C . ASP A 1 112 ? -17.007 3.148 -6.453 1.00 92.25 112 ASP A C 1
ATOM 878 O O . ASP A 1 112 ? -17.992 2.416 -6.474 1.00 92.25 112 ASP A O 1
ATOM 882 N N . HIS A 1 113 ? -16.231 3.247 -5.364 1.00 91.12 113 HIS A N 1
ATOM 883 C CA . HIS A 1 113 ? -16.412 2.462 -4.133 1.00 91.12 113 HIS A CA 1
ATOM 884 C C . HIS A 1 113 ? -17.009 3.256 -2.961 1.00 91.12 113 HIS A C 1
ATOM 886 O O . HIS A 1 113 ? -16.962 2.808 -1.815 1.00 91.12 113 HIS A O 1
ATOM 892 N N . GLY A 1 114 ? -17.591 4.430 -3.233 1.00 87.25 114 GLY A N 1
ATOM 893 C CA . GLY A 1 114 ? -18.403 5.174 -2.267 1.00 87.25 114 GLY A CA 1
ATOM 894 C C . GLY A 1 114 ? -17.629 5.859 -1.137 1.00 87.25 114 GLY A C 1
ATOM 895 O O . GLY A 1 114 ? -18.243 6.318 -0.172 1.00 87.25 114 GLY A O 1
ATOM 896 N N . MET A 1 115 ? -16.301 5.971 -1.237 1.00 88.00 115 MET A N 1
ATOM 897 C CA . MET A 1 115 ? -15.510 6.705 -0.252 1.00 88.00 115 MET A CA 1
ATOM 898 C C . MET A 1 115 ? -15.634 8.212 -0.511 1.00 88.00 115 MET A C 1
ATOM 900 O O . MET A 1 115 ? -15.241 8.725 -1.558 1.00 88.00 115 MET A O 1
ATOM 904 N N . LYS A 1 116 ? -16.176 8.948 0.462 1.00 83.31 116 LYS A N 1
ATOM 905 C CA . LYS A 1 116 ? -16.302 10.408 0.378 1.00 83.31 116 LYS A CA 1
ATOM 906 C C . LYS A 1 116 ? -15.014 11.066 0.861 1.00 83.31 116 LYS A C 1
ATOM 908 O O . LYS A 1 116 ? -14.761 11.123 2.060 1.00 83.31 116 LYS A O 1
ATOM 913 N N . ILE A 1 117 ? -14.223 11.595 -0.066 1.00 78.69 117 ILE A N 1
ATOM 914 C CA . ILE A 1 117 ? -13.080 12.455 0.257 1.00 78.69 117 ILE A CA 1
ATOM 915 C C . ILE A 1 117 ? -13.486 13.897 -0.030 1.00 78.69 117 ILE A C 1
ATOM 917 O O . ILE A 1 117 ? -13.866 14.229 -1.151 1.00 78.69 117 ILE A O 1
ATOM 921 N N . SER A 1 118 ? -13.437 14.744 0.996 1.00 71.25 118 SER A N 1
ATOM 922 C CA . SER A 1 118 ? -13.677 16.179 0.847 1.00 71.25 118 SER A CA 1
ATOM 923 C C . SER A 1 118 ? -12.372 16.889 0.486 1.00 71.25 118 SER A C 1
ATOM 925 O O . SER A 1 118 ? -11.349 16.683 1.142 1.00 71.25 118 SER A O 1
ATOM 927 N N . GLY A 1 119 ? -12.408 17.736 -0.543 1.00 77.31 119 GLY A N 1
ATOM 928 C CA . GLY A 1 119 ? -11.273 18.564 -0.954 1.00 77.31 119 GLY A CA 1
ATOM 929 C C . GLY A 1 119 ? -10.177 17.818 -1.724 1.00 77.31 119 GLY A C 1
ATOM 930 O O . GLY A 1 119 ? -10.418 16.812 -2.391 1.00 77.31 119 GLY A O 1
ATOM 931 N N . LYS A 1 120 ? -8.954 18.362 -1.679 1.00 83.94 120 LYS A N 1
ATOM 932 C CA . LYS A 1 120 ? -7.788 17.793 -2.371 1.00 83.94 120 LYS A CA 1
ATOM 933 C C . LYS A 1 120 ? -7.387 16.464 -1.728 1.00 83.94 120 LYS A C 1
ATOM 935 O O . LYS A 1 120 ? -7.382 16.331 -0.505 1.00 83.94 120 LYS A O 1
ATOM 940 N N . LEU A 1 121 ? -6.978 15.508 -2.559 1.00 88.12 121 LEU A N 1
ATOM 941 C CA . LEU A 1 121 ? -6.403 14.253 -2.095 1.00 88.12 121 LEU A CA 1
ATOM 942 C C . LEU A 1 121 ? -5.038 14.531 -1.446 1.00 88.12 121 LEU A C 1
ATOM 944 O O . LEU A 1 121 ? -4.041 14.752 -2.131 1.00 88.12 121 LEU A O 1
ATOM 948 N N . THR A 1 122 ? -5.025 14.622 -0.117 1.00 93.12 122 THR A N 1
ATOM 949 C CA . THR A 1 122 ? -3.792 14.711 0.671 1.00 93.12 122 THR A CA 1
ATOM 950 C C . THR A 1 122 ? -3.130 13.336 0.744 1.00 93.12 122 THR A C 1
ATOM 952 O O . THR A 1 122 ? -3.845 12.335 0.644 1.00 93.12 122 THR A O 1
ATOM 955 N N . PRO A 1 123 ? -1.813 13.252 1.005 1.00 94.38 123 PRO A N 1
ATOM 956 C CA . PRO A 1 123 ? -1.153 11.953 1.088 1.00 94.38 123 PRO A CA 1
ATOM 957 C C . PRO A 1 123 ? -1.735 11.027 2.155 1.00 94.38 123 PRO A C 1
ATOM 959 O O . PRO A 1 123 ? -1.892 9.826 1.964 1.00 94.38 123 PRO A O 1
ATOM 962 N N . LEU A 1 124 ? -2.168 11.597 3.283 1.00 95.00 124 LEU A N 1
ATOM 963 C CA . LEU A 1 124 ? -2.856 10.820 4.306 1.00 95.00 124 LEU A CA 1
ATOM 964 C C . LEU A 1 124 ? -4.210 10.287 3.813 1.00 95.00 124 LEU A C 1
ATOM 966 O O . LEU A 1 124 ? -4.550 9.140 4.089 1.00 95.00 124 LEU A O 1
ATOM 970 N N . ASN A 1 125 ? -4.977 11.087 3.070 1.00 95.00 125 ASN A N 1
ATOM 971 C CA . ASN A 1 125 ? -6.244 10.635 2.495 1.00 95.00 125 ASN A CA 1
ATOM 972 C C . ASN A 1 125 ? -6.032 9.583 1.396 1.00 95.00 125 ASN A C 1
ATOM 974 O O . ASN A 1 125 ? -6.828 8.652 1.308 1.00 95.00 125 ASN A O 1
ATOM 978 N N . ALA A 1 126 ? -4.959 9.690 0.606 1.00 95.62 126 ALA A N 1
ATOM 979 C CA . ALA A 1 126 ? -4.559 8.661 -0.352 1.00 95.62 126 ALA A CA 1
ATOM 980 C C . ALA A 1 126 ? -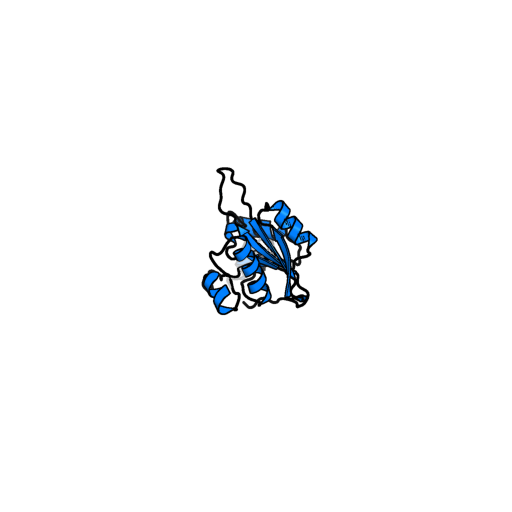4.201 7.351 0.365 1.00 95.62 126 ALA A C 1
ATOM 982 O O . ALA A 1 126 ? -4.759 6.307 0.038 1.00 95.62 126 ALA A O 1
ATOM 983 N N . ALA A 1 127 ? -3.396 7.410 1.430 1.00 96.56 127 ALA A N 1
ATOM 984 C CA . ALA A 1 127 ? -3.085 6.249 2.259 1.00 96.56 127 ALA A CA 1
ATOM 985 C C . ALA A 1 127 ? -4.355 5.592 2.841 1.00 96.56 127 ALA A C 1
ATOM 987 O O . ALA A 1 127 ? -4.515 4.374 2.760 1.00 96.56 127 ALA A O 1
ATOM 988 N N . LYS A 1 128 ? -5.308 6.376 3.370 1.00 96.12 128 LYS A N 1
ATOM 989 C CA . LYS A 1 128 ? -6.611 5.850 3.830 1.00 96.12 128 LYS A CA 1
ATOM 990 C C . LYS A 1 128 ? -7.388 5.180 2.702 1.00 96.12 128 LYS A C 1
ATOM 992 O O . LYS A 1 128 ? -7.939 4.099 2.897 1.00 96.12 128 LYS A O 1
ATOM 997 N N . ALA A 1 129 ? -7.424 5.811 1.531 1.00 95.88 129 ALA A N 1
ATOM 998 C CA . ALA A 1 129 ? -8.101 5.272 0.362 1.00 95.88 129 ALA A CA 1
ATOM 999 C C . ALA A 1 129 ? -7.491 3.942 -0.084 1.00 95.88 129 ALA A C 1
ATOM 1001 O O . ALA A 1 129 ? -8.231 2.994 -0.319 1.00 95.88 129 ALA A O 1
ATOM 1002 N N . CYS A 1 130 ? -6.164 3.830 -0.128 1.00 96.56 130 CYS A N 1
ATOM 1003 C CA . CYS A 1 130 ? -5.476 2.583 -0.456 1.00 96.56 130 CYS A CA 1
ATOM 1004 C C . CYS A 1 130 ? -5.835 1.461 0.526 1.00 96.56 130 CYS A C 1
ATOM 1006 O O . CYS A 1 130 ? -6.175 0.359 0.095 1.00 96.56 130 CYS A O 1
ATOM 1008 N N . ALA A 1 131 ? -5.830 1.743 1.834 1.00 96.44 131 ALA A N 1
ATOM 1009 C CA . ALA A 1 131 ? -6.217 0.760 2.847 1.00 96.44 131 ALA A CA 1
ATOM 1010 C C . ALA A 1 131 ? -7.681 0.310 2.690 1.00 96.44 131 ALA A C 1
ATOM 1012 O O . ALA A 1 131 ? -7.978 -0.885 2.727 1.00 96.44 131 ALA A O 1
ATOM 1013 N N . PHE A 1 132 ? -8.588 1.265 2.472 1.00 95.06 132 PHE A N 1
ATOM 1014 C CA . PHE A 1 132 ? -10.013 1.007 2.282 1.00 95.06 132 PHE A CA 1
ATOM 1015 C C . PHE A 1 132 ? -10.303 0.225 0.994 1.00 95.06 132 PHE 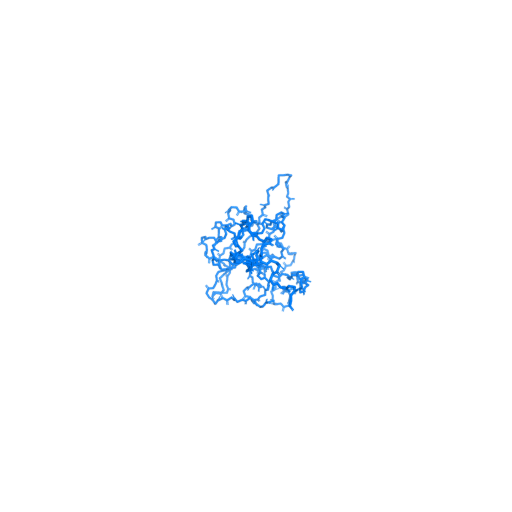A C 1
ATOM 1017 O O . PHE A 1 132 ? -11.038 -0.755 1.008 1.00 95.06 132 PHE A O 1
ATOM 1024 N N . LEU A 1 133 ? -9.706 0.603 -0.136 1.00 95.12 133 LEU A N 1
ATOM 1025 C CA . LEU A 1 133 ? -9.904 -0.108 -1.402 1.00 95.12 133 LEU A CA 1
ATOM 1026 C C . LEU A 1 133 ? -9.370 -1.542 -1.314 1.00 95.12 133 LEU A C 1
ATOM 1028 O O . LEU A 1 133 ? -10.051 -2.483 -1.728 1.00 95.12 133 LEU A O 1
ATOM 1032 N N . ALA A 1 134 ? -8.203 -1.728 -0.692 1.00 95.19 134 ALA A N 1
ATOM 1033 C CA . ALA A 1 134 ? -7.674 -3.058 -0.430 1.00 95.19 134 ALA A CA 1
ATOM 1034 C C . ALA A 1 134 ? -8.614 -3.879 0.472 1.00 95.19 134 ALA A C 1
ATOM 1036 O O . ALA A 1 134 ? -8.810 -5.061 0.196 1.00 95.19 134 ALA A O 1
ATOM 1037 N N . SER A 1 135 ? -9.269 -3.280 1.480 1.00 93.88 135 SER A N 1
ATOM 1038 C CA . SER A 1 135 ? -10.268 -3.984 2.309 1.00 93.88 135 SER A CA 1
ATOM 1039 C C . SER A 1 135 ? -11.496 -4.434 1.516 1.00 93.88 135 SER A C 1
ATOM 1041 O O . SER A 1 135 ? -12.057 -5.496 1.786 1.00 93.88 135 SER A O 1
ATOM 1043 N N . LYS A 1 136 ? -11.860 -3.691 0.464 1.00 92.44 136 LYS A N 1
ATOM 1044 C CA . LYS A 1 136 ? -12.891 -4.065 -0.518 1.00 92.44 136 LYS A CA 1
ATOM 1045 C C . LYS A 1 136 ? -12.396 -5.038 -1.593 1.00 92.44 136 LYS A C 1
ATOM 1047 O O . LYS A 1 136 ? -13.072 -5.230 -2.599 1.00 92.44 136 LYS A O 1
ATOM 1052 N N . LYS A 1 137 ? -11.256 -5.699 -1.363 1.00 91.88 137 LYS A N 1
ATOM 1053 C CA . LYS A 1 137 ? -10.651 -6.707 -2.248 1.00 91.88 137 LYS A CA 1
ATOM 1054 C C . LYS A 1 137 ? -10.191 -6.151 -3.606 1.00 91.88 137 LYS A C 1
ATOM 1056 O O . LYS A 1 137 ? -10.055 -6.912 -4.567 1.00 91.88 137 LYS A O 1
ATOM 1061 N N . LEU A 1 138 ? -9.909 -4.848 -3.683 1.00 91.88 138 LEU A N 1
ATOM 1062 C CA . LEU A 1 138 ? -9.427 -4.193 -4.900 1.00 91.88 138 LEU A CA 1
ATOM 1063 C C . LEU A 1 138 ? -7.919 -4.034 -4.899 1.00 91.88 138 LEU A C 1
ATOM 1065 O O . LEU A 1 138 ? -7.330 -3.501 -3.959 1.00 91.88 138 LEU A O 1
ATOM 1069 N N . GLY A 1 139 ? -7.320 -4.432 -6.009 1.00 91.38 139 GLY A N 1
ATOM 1070 C CA . GLY A 1 139 ? -5.904 -4.265 -6.265 1.00 91.38 139 GLY A CA 1
ATOM 1071 C C . GLY A 1 139 ? -5.258 -5.547 -6.754 1.00 91.38 139 GLY A C 1
ATOM 1072 O O . GLY A 1 139 ? -5.890 -6.593 -6.887 1.00 91.38 139 GLY A O 1
ATOM 1073 N N . TYR A 1 140 ? -3.973 -5.433 -7.037 1.00 92.38 140 TYR A N 1
ATOM 1074 C CA . TYR A 1 140 ? -3.141 -6.489 -7.580 1.00 92.38 140 TYR A CA 1
ATOM 1075 C C . TYR A 1 140 ? -2.037 -6.790 -6.578 1.00 92.38 140 TYR A C 1
ATOM 1077 O O . TYR A 1 140 ? -1.347 -5.880 -6.119 1.00 92.38 140 TYR A O 1
ATOM 1085 N N . ILE A 1 141 ? -1.898 -8.066 -6.218 1.00 91.75 141 ILE A N 1
ATOM 1086 C CA . ILE A 1 141 ? -0.782 -8.528 -5.393 1.00 91.75 141 ILE A CA 1
ATOM 1087 C C . ILE A 1 141 ? 0.483 -8.415 -6.234 1.00 91.75 141 ILE A C 1
ATOM 1089 O O . ILE A 1 141 ? 0.501 -8.823 -7.394 1.00 91.75 141 ILE A O 1
ATOM 1093 N N . ILE A 1 142 ? 1.524 -7.851 -5.640 1.00 89.56 142 ILE A N 1
ATOM 1094 C CA . ILE A 1 142 ? 2.849 -7.793 -6.235 1.00 89.56 142 ILE A CA 1
ATOM 1095 C C . ILE A 1 142 ? 3.601 -9.037 -5.779 1.00 89.56 142 ILE A C 1
ATOM 1097 O O . ILE A 1 142 ? 3.972 -9.156 -4.610 1.00 89.56 142 ILE A O 1
ATOM 1101 N N . GLU A 1 143 ? 3.801 -9.958 -6.714 1.00 83.75 143 GLU A N 1
ATOM 1102 C CA . GLU A 1 143 ? 4.602 -11.164 -6.531 1.00 83.75 143 GLU A CA 1
ATOM 1103 C C . GLU A 1 143 ? 5.945 -10.937 -7.239 1.00 83.75 143 GLU A C 1
ATOM 1105 O O . GLU A 1 143 ? 6.007 -10.966 -8.465 1.00 83.75 143 GLU A O 1
ATOM 1110 N N . PRO A 1 144 ? 7.018 -10.602 -6.497 1.00 75.38 144 PRO A N 1
ATOM 1111 C CA . PRO A 1 144 ? 8.322 -10.319 -7.098 1.00 75.38 144 PRO A CA 1
ATOM 1112 C C . PRO A 1 144 ? 9.117 -11.581 -7.445 1.00 75.38 144 PRO A C 1
ATOM 1114 O O . PRO A 1 144 ? 10.188 -11.477 -8.039 1.00 75.38 144 PRO A O 1
ATOM 1117 N N . PHE A 1 145 ? 8.633 -12.745 -7.017 1.00 70.06 145 PHE A N 1
ATOM 1118 C CA . PHE A 1 145 ? 9.223 -14.041 -7.301 1.00 70.06 145 PHE A CA 1
ATOM 1119 C C . PHE A 1 145 ? 8.253 -14.785 -8.206 1.00 70.06 145 PHE A C 1
ATOM 1121 O O . PHE A 1 145 ? 7.100 -14.986 -7.830 1.00 70.06 145 PHE A O 1
ATOM 1128 N N . GLU A 1 146 ? 8.719 -15.174 -9.385 1.00 60.22 146 GLU A N 1
ATOM 1129 C CA . GLU A 1 146 ? 8.045 -16.204 -10.163 1.00 60.22 146 GLU A CA 1
ATOM 1130 C C . GLU A 1 146 ? 8.503 -17.570 -9.639 1.00 60.22 146 GLU A C 1
ATOM 1132 O O . GLU A 1 146 ? 9.675 -17.750 -9.290 1.00 60.22 146 GLU A O 1
ATOM 1137 N N . ASP A 1 147 ? 7.589 -18.537 -9.574 1.00 56.09 147 ASP A N 1
ATOM 1138 C CA . ASP A 1 147 ? 7.942 -19.928 -9.294 1.00 56.09 147 ASP A CA 1
ATOM 1139 C C . ASP A 1 147 ? 8.717 -20.500 -10.497 1.00 56.09 147 ASP A C 1
ATOM 1141 O O . ASP A 1 147 ? 8.152 -21.078 -11.426 1.00 56.09 147 ASP A O 1
ATOM 1145 N N . GLU A 1 148 ? 10.040 -20.331 -10.511 1.00 49.03 148 GLU A N 1
ATOM 1146 C CA . GLU A 1 148 ? 10.891 -20.913 -11.548 1.00 49.03 148 GLU A CA 1
ATOM 1147 C C . GLU A 1 148 ? 11.121 -22.412 -11.287 1.00 49.03 148 GLU A C 1
ATOM 1149 O O . GLU A 1 148 ? 11.892 -22.811 -10.411 1.00 49.03 148 GLU A O 1
ATOM 1154 N N . THR A 1 149 ? 10.511 -23.280 -12.102 1.00 60.81 149 THR A N 1
ATOM 1155 C CA . THR A 1 149 ? 10.882 -24.705 -12.145 1.00 60.81 149 THR A CA 1
ATOM 1156 C C . THR A 1 149 ? 12.024 -24.907 -13.138 1.00 60.81 149 THR A C 1
ATOM 1158 O O . THR A 1 149 ? 11.818 -24.982 -14.349 1.00 60.81 149 THR A O 1
ATOM 1161 N N . ARG A 1 150 ? 13.259 -25.027 -12.639 1.00 50.00 150 ARG A N 1
ATOM 1162 C CA . ARG A 1 150 ? 14.421 -25.337 -13.484 1.00 50.00 150 ARG A CA 1
ATOM 1163 C C . ARG A 1 150 ? 14.493 -26.838 -13.784 1.00 50.00 150 ARG A C 1
ATOM 1165 O O . ARG A 1 150 ? 14.986 -27.616 -12.971 1.00 50.00 150 ARG A O 1
ATOM 1172 N N . ILE A 1 151 ? 14.069 -27.245 -14.982 1.00 71.00 151 ILE A N 1
ATOM 1173 C CA . ILE A 1 151 ? 14.258 -28.617 -15.479 1.00 71.00 151 ILE A CA 1
ATOM 1174 C C . ILE A 1 151 ? 15.672 -28.743 -16.061 1.00 71.00 151 ILE A C 1
ATOM 1176 O O . ILE A 1 151 ? 15.940 -28.330 -17.188 1.00 71.00 151 ILE A O 1
ATOM 1180 N N . ILE A 1 152 ? 16.600 -29.310 -15.288 1.00 67.00 152 ILE A N 1
ATOM 1181 C CA . ILE A 1 152 ? 17.960 -29.593 -15.764 1.00 67.00 152 ILE A CA 1
ATOM 1182 C C . ILE A 1 152 ? 17.963 -30.953 -16.466 1.00 67.00 152 ILE A C 1
ATOM 1184 O O . ILE A 1 152 ? 18.088 -31.998 -15.827 1.00 67.00 152 ILE A O 1
ATOM 1188 N N . VAL A 1 153 ? 17.856 -30.947 -17.796 1.00 69.44 153 VAL A N 1
ATOM 1189 C CA . VAL A 1 153 ? 18.053 -32.154 -18.609 1.00 69.44 153 VAL A CA 1
ATOM 1190 C C . VAL A 1 153 ? 19.548 -32.336 -18.854 1.00 69.44 153 VAL A C 1
ATOM 1192 O O . VAL A 1 153 ? 20.138 -31.711 -19.732 1.00 69.44 153 VAL A O 1
ATOM 1195 N N . SER A 1 154 ? 20.179 -33.195 -18.058 1.00 67.69 154 SER A N 1
ATOM 1196 C CA . SER A 1 154 ? 21.543 -33.657 -18.322 1.00 67.69 154 SER A CA 1
ATOM 1197 C C . SER A 1 154 ? 21.506 -34.981 -19.088 1.00 67.69 154 SER A C 1
ATOM 1199 O O . SER A 1 154 ? 20.627 -35.818 -18.869 1.00 67.69 154 SER A O 1
ATOM 1201 N N . ARG A 1 155 ? 22.468 -35.209 -19.992 1.00 61.53 155 ARG A N 1
ATOM 1202 C CA . ARG A 1 155 ? 22.695 -36.561 -20.519 1.00 61.53 155 ARG A CA 1
ATOM 1203 C C . ARG A 1 155 ? 23.142 -37.432 -19.345 1.00 61.53 155 ARG A C 1
ATOM 1205 O O . ARG A 1 155 ? 24.181 -37.166 -18.745 1.00 61.53 155 ARG A O 1
ATOM 1212 N N . THR A 1 156 ? 22.385 -38.479 -19.025 1.00 59.25 156 THR A N 1
ATOM 1213 C CA . THR A 1 156 ? 22.891 -39.556 -18.160 1.00 59.25 156 THR A CA 1
ATOM 1214 C C . THR A 1 156 ? 24.193 -40.093 -18.751 1.00 59.25 156 THR A C 1
ATOM 1216 O O . THR A 1 156 ? 24.332 -40.117 -19.975 1.00 59.25 156 THR A O 1
ATOM 1219 N N . ARG A 1 157 ? 25.140 -40.486 -17.879 1.00 58.59 157 ARG A N 1
ATOM 1220 C CA . ARG A 1 157 ? 26.440 -41.093 -18.222 1.00 58.59 157 ARG A CA 1
ATOM 1221 C C . ARG A 1 157 ? 26.343 -41.846 -19.547 1.00 58.59 157 ARG A C 1
ATOM 1223 O O . ARG A 1 157 ? 25.641 -42.857 -19.619 1.00 58.59 157 ARG A O 1
ATOM 1230 N N . SER A 1 158 ? 27.033 -41.374 -20.587 1.00 54.19 158 SER A N 1
ATOM 1231 C CA . SER A 1 158 ? 27.163 -42.182 -21.794 1.00 54.19 158 SER A CA 1
ATOM 1232 C C . SER A 1 158 ? 27.840 -43.481 -21.374 1.00 54.19 158 SER A C 1
ATOM 1234 O O . SER A 1 158 ? 28.974 -43.447 -20.894 1.00 54.19 158 SER A O 1
ATOM 1236 N N . LYS A 1 159 ? 27.181 -44.629 -21.552 1.00 51.09 159 LYS A N 1
ATOM 1237 C CA . LYS A 1 159 ? 27.853 -45.936 -21.527 1.00 51.09 159 LYS A CA 1
ATOM 1238 C C . LYS A 1 159 ? 28.699 -46.086 -22.798 1.00 51.09 159 LYS A C 1
ATOM 1240 O O . LYS A 1 159 ? 28.503 -47.000 -23.584 1.00 51.09 159 LYS A O 1
ATOM 1245 N N . GLY A 1 160 ? 29.590 -45.136 -23.045 1.00 55.44 160 GLY A N 1
ATOM 1246 C CA . GLY A 1 160 ? 30.637 -45.257 -24.039 1.00 55.44 160 GLY A CA 1
ATOM 1247 C C . GLY A 1 160 ? 31.900 -45.621 -23.289 1.00 55.44 160 GLY A C 1
ATOM 1248 O O . GLY A 1 160 ? 32.398 -44.808 -22.513 1.00 55.44 160 GLY A O 1
ATOM 1249 N N . ALA A 1 161 ? 32.402 -46.838 -23.485 1.00 52.19 161 ALA A N 1
ATOM 1250 C CA . ALA A 1 161 ? 33.764 -47.163 -23.095 1.00 52.19 161 ALA A CA 1
ATOM 1251 C C . ALA A 1 161 ? 34.700 -46.296 -23.951 1.00 52.19 161 ALA A C 1
ATOM 1253 O O . ALA A 1 161 ? 34.976 -46.614 -25.105 1.00 52.19 161 ALA A O 1
ATOM 1254 N N . GLY A 1 162 ? 35.117 -45.150 -23.414 1.00 57.66 162 GLY A N 1
ATOM 1255 C CA . GLY A 1 162 ? 36.172 -44.344 -24.007 1.00 57.66 162 GLY A CA 1
ATOM 1256 C C . GLY A 1 162 ? 37.471 -45.140 -23.966 1.00 57.66 162 GLY A C 1
ATOM 1257 O O . GLY A 1 162 ? 37.912 -45.562 -22.900 1.00 57.66 162 GLY A O 1
ATOM 1258 N N . GLY A 1 163 ? 38.059 -45.377 -25.133 1.00 64.25 163 GLY A N 1
ATOM 1259 C CA . GLY A 1 163 ? 39.314 -46.099 -25.262 1.00 64.25 163 GLY A CA 1
ATOM 1260 C C . GLY A 1 163 ? 39.707 -46.282 -26.722 1.00 64.25 163 GLY A C 1
ATOM 1261 O O . GLY A 1 163 ? 38.861 -46.283 -27.615 1.00 64.25 163 GLY A O 1
ATOM 1262 N N . TRP A 1 164 ? 41.004 -46.484 -26.953 1.00 57.91 164 TRP A N 1
ATOM 1263 C CA . TRP A 1 164 ? 41.645 -46.735 -28.256 1.00 57.91 164 TRP A CA 1
ATOM 1264 C C . TRP A 1 164 ? 40.995 -47.837 -29.121 1.00 57.91 164 TRP A C 1
ATOM 1266 O O . TRP A 1 164 ? 41.324 -47.990 -30.294 1.00 57.91 164 TRP A O 1
ATOM 1276 N N . SER A 1 165 ? 40.068 -48.619 -28.569 1.00 54.84 165 SER A N 1
ATOM 1277 C CA . SER A 1 165 ? 39.381 -49.727 -29.229 1.00 54.84 165 SER A CA 1
ATOM 1278 C C . SER A 1 165 ? 38.087 -49.345 -29.962 1.00 54.84 165 SER A C 1
ATOM 1280 O O . SER A 1 165 ? 37.472 -50.224 -30.566 1.00 54.84 165 SER A O 1
ATOM 1282 N N . GLN A 1 166 ? 37.681 -48.070 -29.968 1.00 57.53 166 GLN A N 1
ATOM 1283 C CA . GLN A 1 166 ? 36.433 -47.617 -30.601 1.00 57.53 166 GLN A CA 1
ATOM 1284 C C . GLN A 1 166 ? 36.381 -47.910 -32.116 1.00 57.53 166 GLN A C 1
ATOM 1286 O O . GLN A 1 166 ? 35.339 -48.302 -32.636 1.00 57.53 166 GLN A O 1
ATOM 1291 N N . ALA A 1 167 ? 37.528 -47.863 -32.805 1.00 58.41 167 ALA A N 1
ATOM 1292 C CA . ALA A 1 167 ? 37.644 -48.203 -34.228 1.00 58.41 167 ALA A CA 1
ATOM 1293 C C . ALA A 1 167 ? 37.425 -49.699 -34.545 1.00 58.41 167 ALA A C 1
ATOM 1295 O O . ALA A 1 167 ? 37.362 -50.084 -35.712 1.00 58.41 167 ALA A O 1
ATOM 1296 N N . ARG A 1 168 ? 37.351 -50.580 -33.536 1.00 57.25 168 ARG A N 1
ATOM 1297 C CA . ARG A 1 168 ? 37.074 -52.012 -33.757 1.00 57.25 168 ARG A CA 1
ATOM 1298 C C . ARG A 1 168 ? 35.583 -52.295 -33.903 1.00 57.25 168 ARG A C 1
ATOM 1300 O O . ARG A 1 168 ? 35.223 -53.157 -34.693 1.00 57.25 168 ARG A O 1
ATOM 1307 N N . TYR A 1 169 ? 34.733 -51.548 -33.200 1.00 54.78 169 TYR A N 1
ATOM 1308 C CA . TYR A 1 169 ? 33.283 -51.756 -33.240 1.00 54.78 169 TYR A CA 1
ATOM 1309 C C . TYR A 1 169 ? 32.621 -51.195 -34.504 1.00 54.78 169 TYR A C 1
ATOM 1311 O O . TYR A 1 169 ? 31.604 -51.729 -34.929 1.00 54.78 169 TYR A O 1
ATOM 1319 N N . SER A 1 170 ? 33.208 -50.182 -35.152 1.00 57.06 170 SER A N 1
ATOM 1320 C CA . SER A 1 170 ? 32.672 -49.637 -36.408 1.00 57.06 170 SER A CA 1
ATOM 1321 C C . SER A 1 170 ? 32.809 -50.592 -37.598 1.00 57.06 170 SER A C 1
ATOM 1323 O O . SER A 1 170 ? 32.068 -50.464 -38.557 1.00 57.06 170 SER A O 1
ATOM 1325 N N . ARG A 1 171 ? 33.723 -51.571 -37.538 1.00 55.12 171 ARG A N 1
ATOM 1326 C CA . ARG A 1 171 ? 33.965 -52.520 -38.640 1.00 55.12 171 ARG A CA 1
ATOM 1327 C C . ARG A 1 171 ? 32.987 -53.694 -38.684 1.00 55.12 171 ARG A C 1
ATOM 1329 O O . ARG A 1 171 ? 32.977 -54.418 -39.667 1.00 55.12 171 ARG A O 1
ATOM 1336 N N . LEU A 1 172 ? 32.195 -53.897 -37.631 1.00 54.38 172 LEU A N 1
ATOM 1337 C CA . LEU A 1 172 ? 31.197 -54.971 -37.580 1.00 54.38 172 LEU A CA 1
ATOM 1338 C C . LEU A 1 172 ? 29.837 -54.538 -38.158 1.00 54.38 172 LEU A C 1
ATOM 1340 O O . LEU A 1 172 ? 28.966 -55.376 -38.330 1.00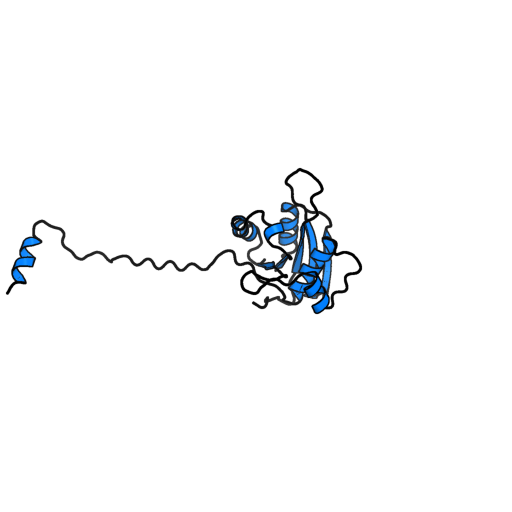 54.38 172 LEU A O 1
ATOM 1344 N N . MET A 1 173 ? 29.640 -53.243 -38.423 1.00 54.22 173 MET A N 1
ATOM 1345 C CA . MET A 1 173 ? 28.350 -52.682 -38.852 1.00 54.22 173 MET A CA 1
ATOM 1346 C C . MET A 1 173 ? 28.273 -52.393 -40.364 1.00 54.22 173 MET A C 1
ATOM 1348 O O . MET A 1 173 ? 27.253 -51.888 -40.815 1.00 54.22 173 MET A O 1
ATOM 1352 N N . ASP A 1 174 ? 29.317 -52.732 -41.133 1.00 54.31 174 ASP A N 1
ATOM 1353 C CA . ASP A 1 174 ? 29.380 -52.572 -42.600 1.00 54.31 174 ASP A CA 1
ATOM 1354 C C . ASP A 1 174 ? 29.251 -53.924 -43.345 1.00 54.31 174 ASP A C 1
ATOM 1356 O O . ASP A 1 174 ? 29.916 -54.171 -44.351 1.00 54.31 174 ASP A O 1
ATOM 1360 N N . THR A 1 175 ? 28.428 -54.854 -42.854 1.00 41.88 175 THR A N 1
ATOM 1361 C CA . THR A 1 175 ? 28.032 -56.073 -43.593 1.00 41.88 175 THR A CA 1
ATOM 1362 C C . THR A 1 175 ? 26.555 -56.341 -43.377 1.00 41.88 175 THR A C 1
ATOM 1364 O O . THR A 1 175 ? 25.871 -56.634 -44.381 1.00 41.88 175 THR A O 1
#

Secondary structure (DSSP, 8-state):
------TT-EEEEEEEPPP-SSS----EEEEEEETTTTEEEEEEEEE-HHHHHHHHHHTT-SEEEES-HHHH-SSGGGHHHHHTTS-TTPEEEESSEETTTEE--HHHHHHHTT----SS--HHHHHHHHHHHHHTT-SEE------------PPP------STTHHHHGGGS--

pLDDT: mean 83.42, std 15.33, range [41.88, 98.0]

Organism: NCBI:txid412755

Radius of gyration: 25.85 Å; chains: 1; bounding box: 60×75×59 Å

Sequence (175 aa):
MILIVKEESIIIGVDILPQTSPSRKNYFAVCVYDVKQDKVLMEFNRVNIHKLLGITTSSKAHLLATDNIYELVLSPSQIPFLCTRLLPVTKLVQVTGSPIHGFTPLSKLIRDHGMKISGKLTPLNAAKACAFLASKKLGYIIEPFEDETRIIVSRTRSKGAGGWSQARYSRLMDT

Foldseek 3Di:
DFADDDQQFKEKFKFWDDDPDPPPWIWIWIWIAGNNVRDTPDTDQTDGPVVVQVCQVVVVGQEYFYQDPCSSPVDLVCVVVSCVSGDPNYWYWHQQDDPVGDGHDLVVLCVVVVNDDPDDCRRNNRRVSRRVSVSVRGTDTDDSDDPDDDDDDDPDPPPDPDDPCPVVVVVVPPD